Protein AF-A0A2E6BKV5-F1 (afdb_monomer_lite)

pLDDT: mean 78.63, std 10.8, range [45.22, 95.94]

Secondary structure (DSSP, 8-state):
-HHHHHHHHHHHHHHHHHHHHHH-TTTSHHHHHHHHHHHHHHHHHHHHHHHHHHHHHHHHHHHSTTT--HHHHHHHHHHHH----TT-----GGG-

Sequence (96 aa):
MLKFKYTLMLLFLPMAYIIYNFTSSENGLKALFNKKNDYKEQLALQKSLLDKISSTKKNIYLLSPDSLDLDLLSEKTSEVLGKTERNSIVINLKNL

Radius of gyration: 34.74 Å; chains: 1; bounding box: 69×37×92 Å

Foldseek 3Di:
DVVVVVVVVVVVVVVVVVVCQQVPCCRHPVVVVVVVVVVVVVVVVVVVVVVVVVVVVVVVQCVDPVNPPVVVVQVVCCVPVVDDPPPDDDDDPVVD

Structure (mmCIF, N/CA/C/O backbone):
data_AF-A0A2E6BKV5-F1
#
_entry.id   AF-A0A2E6BKV5-F1
#
loop_
_atom_site.group_PDB
_atom_site.id
_atom_site.type_symbol
_atom_site.label_atom_id
_atom_site.label_alt_id
_atom_site.label_comp_id
_atom_site.label_asym_id
_atom_site.label_entity_id
_atom_site.label_seq_id
_atom_site.pdbx_PDB_ins_code
_atom_site.Cartn_x
_atom_site.Cartn_y
_atom_site.Cartn_z
_atom_site.occupancy
_atom_site.B_iso_or_equiv
_atom_site.auth_seq_id
_atom_site.auth_comp_id
_atom_site.auth_asym_id
_atom_site.auth_atom_id
_atom_site.pdbx_PDB_model_num
ATOM 1 N N . MET A 1 1 ? 31.364 -5.706 -53.228 1.00 61.78 1 MET A N 1
ATOM 2 C CA . MET A 1 1 ? 31.123 -6.086 -51.813 1.00 61.78 1 MET A CA 1
ATOM 3 C C . MET A 1 1 ? 31.388 -4.960 -50.811 1.00 61.78 1 MET A C 1
ATOM 5 O O . MET A 1 1 ? 30.591 -4.826 -49.894 1.00 61.78 1 MET A O 1
ATOM 9 N N . LEU A 1 2 ? 32.439 -4.136 -50.969 1.00 64.69 2 LEU A N 1
ATOM 10 C CA . LEU A 1 2 ? 32.735 -3.024 -50.042 1.00 64.69 2 LEU A CA 1
ATOM 11 C C . LEU A 1 2 ? 31.546 -2.056 -49.865 1.00 64.69 2 LEU A C 1
ATOM 13 O O . LEU A 1 2 ? 31.113 -1.818 -48.747 1.00 64.69 2 LEU A O 1
ATOM 17 N N . LYS A 1 3 ? 30.957 -1.578 -50.973 1.00 70.00 3 LYS A N 1
ATOM 18 C CA . LYS A 1 3 ? 29.820 -0.636 -50.958 1.00 70.00 3 LYS A CA 1
ATOM 19 C C . LYS A 1 3 ? 28.603 -1.173 -50.193 1.00 70.00 3 LYS A C 1
ATOM 21 O O . LYS A 1 3 ? 28.018 -0.437 -49.414 1.00 70.00 3 LYS A O 1
ATOM 26 N N . PHE A 1 4 ? 28.301 -2.466 -50.350 1.00 78.00 4 PHE A N 1
ATOM 27 C CA . PHE A 1 4 ? 27.205 -3.141 -49.648 1.00 78.00 4 PHE A CA 1
ATOM 28 C C . PHE A 1 4 ? 27.435 -3.190 -48.131 1.00 78.00 4 PHE A C 1
ATOM 30 O O . PHE A 1 4 ? 26.511 -2.933 -47.363 1.00 78.00 4 PHE A O 1
ATOM 37 N N . LYS A 1 5 ? 28.679 -3.449 -47.696 1.00 76.00 5 LYS A N 1
ATOM 38 C CA . LYS A 1 5 ? 29.053 -3.436 -46.272 1.00 76.00 5 LYS A CA 1
ATOM 39 C C . LYS A 1 5 ? 28.848 -2.057 -45.642 1.00 76.00 5 LYS A C 1
ATOM 41 O O . LYS A 1 5 ? 28.305 -1.984 -44.546 1.00 76.00 5 LYS A O 1
ATOM 46 N N . TYR A 1 6 ? 29.218 -0.977 -46.334 1.00 83.25 6 TYR A N 1
ATOM 47 C CA . TYR A 1 6 ? 29.032 0.381 -45.809 1.00 83.25 6 TYR A CA 1
ATOM 48 C C . TYR A 1 6 ? 27.560 0.791 -45.732 1.00 83.25 6 TYR A C 1
ATOM 50 O O . TYR A 1 6 ? 27.153 1.346 -44.718 1.00 83.25 6 TYR A O 1
ATOM 58 N N . THR A 1 7 ? 26.738 0.462 -46.734 1.00 80.69 7 THR A N 1
ATOM 59 C CA . THR A 1 7 ? 25.281 0.687 -46.652 1.00 80.69 7 THR A CA 1
ATOM 60 C C . THR A 1 7 ? 24.631 -0.119 -45.531 1.00 80.69 7 THR A C 1
ATOM 62 O O . THR A 1 7 ? 23.766 0.400 -44.832 1.00 80.69 7 THR A O 1
ATOM 65 N N . LEU A 1 8 ? 25.073 -1.362 -45.313 1.00 80.12 8 LEU A N 1
ATOM 66 C CA . LEU A 1 8 ? 24.577 -2.193 -44.217 1.00 80.12 8 LEU A CA 1
ATOM 67 C C . LEU A 1 8 ? 24.956 -1.593 -42.854 1.00 80.12 8 LEU A C 1
ATOM 69 O O . LEU A 1 8 ? 24.124 -1.522 -41.956 1.00 80.12 8 LEU A O 1
ATOM 73 N N . MET A 1 9 ? 26.191 -1.107 -42.718 1.00 80.56 9 MET A N 1
ATOM 74 C CA . MET A 1 9 ? 26.677 -0.466 -41.497 1.00 80.56 9 MET A CA 1
ATOM 75 C C . MET A 1 9 ? 25.934 0.847 -41.204 1.00 80.56 9 MET A C 1
ATOM 77 O O . MET A 1 9 ? 25.585 1.104 -40.054 1.00 80.56 9 MET A O 1
ATOM 81 N N . LEU A 1 10 ? 25.619 1.632 -42.241 1.00 82.69 10 LEU A N 1
ATOM 82 C CA . LEU A 1 10 ? 24.850 2.874 -42.123 1.00 82.69 10 LEU A CA 1
ATOM 83 C C . LEU A 1 10 ? 23.401 2.630 -41.664 1.00 82.69 10 LEU A C 1
ATOM 85 O O . LEU A 1 10 ? 22.838 3.458 -40.958 1.00 82.69 10 LEU A O 1
ATOM 89 N N . LEU A 1 11 ? 22.813 1.486 -42.030 1.00 81.56 11 LEU A N 1
ATOM 90 C CA . LEU A 1 11 ? 21.482 1.060 -41.581 1.00 81.56 11 LEU A CA 1
ATOM 91 C C . LEU A 1 11 ? 21.489 0.456 -40.169 1.00 81.56 11 LEU A C 1
ATOM 93 O O . LEU A 1 11 ? 20.537 0.642 -39.414 1.00 81.56 11 LEU A O 1
ATOM 97 N N . PHE A 1 12 ? 22.557 -0.248 -39.789 1.00 85.94 12 PHE A N 1
ATOM 98 C CA . PHE A 1 12 ? 22.662 -0.876 -38.468 1.00 85.94 12 PHE A CA 1
ATOM 99 C C . PHE A 1 12 ? 22.889 0.128 -37.338 1.00 85.94 12 PHE A C 1
ATOM 101 O O . PHE A 1 12 ? 22.396 -0.081 -36.232 1.00 85.94 12 PHE A O 1
ATOM 108 N N . LEU A 1 13 ? 23.610 1.218 -37.601 1.00 84.31 13 LEU A N 1
ATOM 109 C CA . LEU A 1 13 ? 23.951 2.222 -36.594 1.00 84.31 13 LEU A CA 1
ATOM 110 C C . LEU A 1 13 ? 22.723 2.899 -35.942 1.00 84.31 13 LEU A C 1
ATOM 112 O O . LEU A 1 13 ? 22.642 2.896 -34.711 1.00 84.31 13 LEU A O 1
ATOM 116 N N . PRO A 1 14 ? 21.732 3.417 -36.699 1.00 85.88 14 PRO A N 1
ATOM 117 C CA . PRO A 1 14 ? 20.523 3.981 -36.102 1.00 85.88 14 PRO A CA 1
ATOM 118 C C . PRO A 1 14 ? 19.678 2.911 -35.402 1.00 85.88 14 PRO A C 1
ATOM 120 O O . PRO A 1 14 ? 19.116 3.183 -34.345 1.00 85.88 14 PRO A O 1
ATOM 123 N N . MET A 1 15 ? 19.633 1.680 -35.922 1.00 85.31 15 MET A N 1
ATOM 124 C CA . MET A 1 15 ? 18.901 0.589 -35.271 1.00 85.31 15 MET A CA 1
ATOM 125 C C . MET A 1 15 ? 19.516 0.205 -33.923 1.00 85.31 15 MET A C 1
ATOM 127 O O . MET A 1 15 ? 18.801 0.055 -32.936 1.00 85.31 15 MET A O 1
ATOM 131 N N . ALA A 1 16 ? 20.844 0.110 -33.853 1.00 85.06 16 ALA A N 1
ATOM 132 C CA . ALA A 1 16 ? 21.560 -0.142 -32.608 1.00 85.06 16 ALA A CA 1
ATOM 133 C C . ALA A 1 16 ? 21.344 0.992 -31.595 1.00 85.06 16 ALA A C 1
ATOM 135 O O . ALA A 1 16 ? 21.126 0.721 -30.417 1.00 85.06 16 ALA A O 1
ATOM 136 N N . TYR A 1 17 ? 21.332 2.249 -32.050 1.00 83.50 17 TYR A N 1
ATOM 137 C CA . TYR A 1 17 ? 21.042 3.403 -31.197 1.00 83.50 17 TYR A CA 1
ATOM 138 C C . TYR A 1 17 ? 19.610 3.376 -30.641 1.00 83.50 17 TYR A C 1
ATOM 140 O O . TYR A 1 17 ? 19.399 3.634 -29.455 1.00 83.50 17 TYR A O 1
ATOM 148 N N . ILE A 1 18 ? 18.624 3.017 -31.466 1.00 82.56 18 ILE A N 1
ATOM 149 C CA . ILE A 1 18 ? 17.230 2.865 -31.034 1.00 82.56 18 ILE A CA 1
ATOM 150 C C . ILE A 1 18 ? 17.123 1.732 -30.011 1.00 82.56 18 ILE A C 1
ATOM 152 O O . ILE A 1 18 ? 16.607 1.952 -28.918 1.00 82.56 18 ILE A O 1
ATOM 156 N N . ILE A 1 19 ? 17.671 0.548 -30.308 1.00 83.38 19 ILE A N 1
ATOM 157 C CA . ILE A 1 19 ? 17.664 -0.592 -29.379 1.00 83.38 19 ILE A CA 1
ATOM 158 C C . ILE A 1 19 ? 18.331 -0.216 -28.056 1.00 83.38 19 ILE A C 1
ATOM 160 O O . ILE A 1 19 ? 17.779 -0.509 -26.998 1.00 83.38 19 ILE A O 1
ATOM 164 N N . TYR A 1 20 ? 19.482 0.458 -28.095 1.00 82.94 20 TYR A N 1
ATOM 165 C CA . TYR A 1 20 ? 20.187 0.904 -26.897 1.00 82.94 20 TYR A CA 1
ATOM 166 C C . TYR A 1 20 ? 19.307 1.808 -26.031 1.00 82.94 20 TYR A C 1
ATOM 168 O O . TYR A 1 20 ? 19.180 1.562 -24.839 1.00 82.94 20 TYR A O 1
ATOM 176 N N . ASN A 1 21 ? 18.623 2.797 -26.610 1.00 78.94 21 ASN A N 1
ATO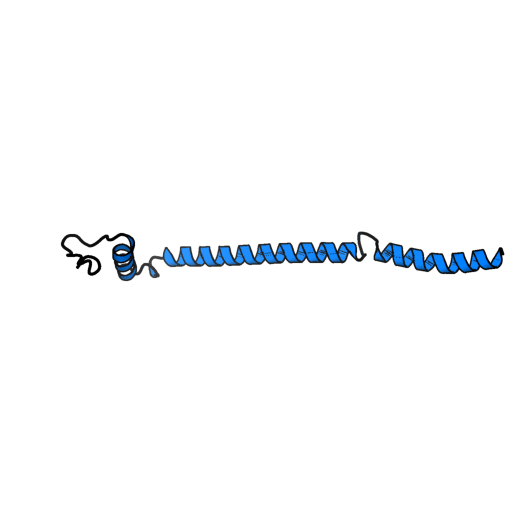M 177 C CA . ASN A 1 21 ? 17.746 3.685 -25.841 1.00 78.94 21 ASN A CA 1
ATOM 178 C C . ASN A 1 21 ? 16.483 2.978 -25.321 1.00 78.94 21 ASN A C 1
ATOM 180 O O . ASN A 1 21 ? 16.061 3.232 -24.196 1.00 78.94 21 ASN A O 1
ATOM 184 N N . PHE A 1 22 ? 15.912 2.046 -26.090 1.00 75.56 22 PHE A N 1
ATOM 185 C CA . PHE A 1 22 ? 14.755 1.251 -25.657 1.00 75.56 22 PHE A CA 1
ATOM 186 C C . PHE A 1 22 ? 15.091 0.255 -24.540 1.00 75.56 22 PHE A C 1
ATOM 188 O O . PHE A 1 22 ? 14.236 -0.050 -23.704 1.00 75.56 22 PHE A O 1
ATOM 195 N N . THR A 1 23 ? 16.319 -0.265 -24.533 1.00 75.06 23 THR A N 1
ATOM 196 C CA . THR A 1 23 ? 16.798 -1.257 -23.557 1.00 75.06 23 THR A CA 1
ATOM 197 C C . THR A 1 23 ? 17.563 -0.630 -22.393 1.00 75.06 23 THR A C 1
ATOM 199 O O . THR A 1 23 ? 17.739 -1.288 -21.367 1.00 75.06 23 THR A O 1
ATOM 202 N N . SER A 1 24 ? 17.980 0.635 -22.520 1.00 71.44 24 SER A N 1
ATOM 203 C CA . SER A 1 24 ? 18.732 1.358 -21.497 1.00 71.44 24 SER A CA 1
ATOM 204 C C . SER A 1 24 ? 17.967 1.388 -20.178 1.00 71.44 24 SER A C 1
ATOM 206 O O . SER A 1 24 ? 16.756 1.606 -20.129 1.00 71.44 24 SER A O 1
ATOM 208 N N . SER A 1 25 ? 18.687 1.151 -19.085 1.00 62.91 25 SER A N 1
ATOM 209 C CA . SER A 1 25 ? 18.088 0.967 -17.764 1.00 62.91 25 SER A CA 1
ATOM 210 C C . SER A 1 25 ? 17.466 2.241 -17.188 1.00 62.91 25 SER A C 1
ATOM 212 O O . SER A 1 25 ? 16.637 2.129 -16.290 1.00 62.91 25 SER A O 1
ATOM 214 N N . GLU A 1 26 ? 17.862 3.422 -17.669 1.00 67.81 26 GLU A N 1
ATOM 215 C CA . GLU A 1 26 ? 17.400 4.707 -17.127 1.00 67.81 26 GLU A CA 1
ATOM 216 C C . GLU A 1 26 ? 16.106 5.197 -17.786 1.00 67.81 26 GLU A C 1
ATOM 218 O O . GLU A 1 26 ? 15.191 5.628 -17.092 1.00 67.81 26 GLU A O 1
ATOM 223 N N . ASN A 1 27 ? 15.999 5.076 -19.115 1.00 66.19 27 ASN A N 1
ATOM 224 C CA . ASN A 1 27 ? 14.887 5.642 -19.897 1.00 66.19 27 ASN A CA 1
ATOM 225 C C . ASN A 1 27 ? 14.138 4.608 -20.753 1.00 66.19 27 ASN A C 1
ATOM 227 O O . ASN A 1 27 ? 13.171 4.946 -21.434 1.00 66.19 27 ASN A O 1
ATOM 231 N N . GLY A 1 28 ? 14.587 3.353 -20.749 1.00 74.88 28 GLY A N 1
ATOM 232 C CA . GLY A 1 28 ? 14.015 2.289 -21.560 1.00 74.88 28 GLY A CA 1
ATOM 233 C C . GLY A 1 28 ? 12.795 1.622 -20.929 1.00 74.88 28 GLY A C 1
ATOM 234 O O . GLY A 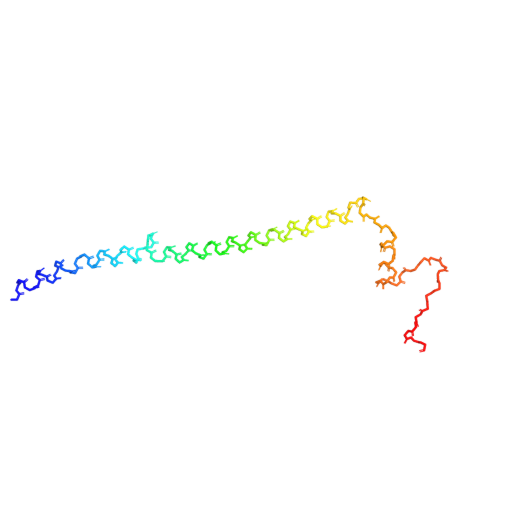1 28 ? 12.322 1.968 -19.844 1.00 74.88 28 GLY A O 1
ATOM 235 N N . LEU A 1 29 ? 12.307 0.576 -21.595 1.00 75.81 29 LEU A N 1
ATOM 236 C CA . LEU A 1 29 ? 11.138 -0.197 -21.158 1.00 75.81 29 LEU A CA 1
ATOM 237 C C . LEU A 1 29 ? 11.304 -0.754 -19.740 1.00 75.81 29 LEU A C 1
ATOM 239 O O . LEU A 1 29 ? 10.348 -0.792 -18.969 1.00 75.81 29 LEU A O 1
ATOM 243 N N . LYS A 1 30 ? 12.528 -1.135 -19.367 1.00 77.94 30 LYS A N 1
ATOM 244 C CA . LYS A 1 30 ? 12.844 -1.627 -18.024 1.00 77.94 30 LYS A CA 1
ATOM 245 C C . LYS A 1 30 ? 12.557 -0.579 -16.941 1.00 77.94 30 LYS A C 1
ATOM 247 O O . LYS A 1 30 ? 11.997 -0.927 -15.906 1.00 77.94 30 LYS A O 1
ATOM 252 N N . ALA A 1 31 ? 12.868 0.693 -17.194 1.00 82.25 31 ALA A N 1
ATOM 253 C CA . ALA A 1 31 ? 12.570 1.785 -16.270 1.00 82.25 31 ALA A CA 1
ATOM 254 C C . ALA A 1 31 ? 11.056 1.976 -16.096 1.00 82.25 31 ALA A C 1
ATOM 256 O O . ALA A 1 31 ? 10.580 2.159 -14.977 1.00 82.25 31 ALA A O 1
ATOM 257 N N . LEU A 1 32 ? 10.284 1.854 -17.183 1.00 82.19 32 LEU A N 1
ATOM 258 C CA . LEU A 1 32 ? 8.819 1.910 -17.128 1.00 82.19 32 LEU A CA 1
ATOM 259 C C . LEU A 1 32 ? 8.229 0.758 -16.307 1.00 82.19 32 LEU A C 1
ATOM 261 O O . LEU A 1 32 ? 7.339 0.985 -15.488 1.00 82.19 32 LEU A O 1
ATOM 265 N N . PHE A 1 33 ? 8.730 -0.466 -16.493 1.00 83.69 33 PHE A N 1
ATOM 266 C CA . PHE A 1 33 ? 8.294 -1.622 -15.706 1.00 83.69 33 PHE A CA 1
ATOM 267 C C . PHE A 1 33 ? 8.624 -1.467 -14.220 1.00 83.69 33 PHE A C 1
ATOM 269 O O . PHE A 1 33 ? 7.749 -1.692 -13.386 1.00 83.69 33 PHE A O 1
ATOM 276 N N . ASN A 1 34 ? 9.841 -1.028 -13.895 1.00 84.38 34 ASN A N 1
ATOM 277 C CA . ASN A 1 34 ? 10.244 -0.777 -12.512 1.00 84.38 34 ASN A CA 1
ATOM 278 C C . ASN A 1 34 ? 9.357 0.293 -11.871 1.00 84.38 34 ASN A C 1
ATOM 280 O O . ASN A 1 34 ? 8.728 0.039 -10.852 1.00 84.38 34 ASN A O 1
ATOM 284 N N . LYS A 1 35 ? 9.178 1.437 -12.538 1.00 87.81 35 LYS A N 1
ATOM 285 C CA . LYS A 1 35 ? 8.355 2.537 -12.024 1.00 87.81 35 LYS A CA 1
ATOM 286 C C . LYS A 1 35 ? 6.887 2.146 -11.839 1.00 87.81 35 LYS A C 1
ATOM 288 O O . LYS A 1 35 ? 6.234 2.608 -10.907 1.00 87.81 35 LYS A O 1
ATOM 293 N N . LYS A 1 36 ? 6.355 1.276 -12.704 1.00 89.50 36 LYS A N 1
ATOM 294 C CA . LYS A 1 36 ? 5.007 0.709 -12.552 1.00 89.50 36 LYS A CA 1
ATOM 295 C C . LYS A 1 36 ? 4.904 -0.182 -11.311 1.00 89.50 36 LYS A C 1
ATOM 297 O O . LYS A 1 36 ? 3.883 -0.132 -10.625 1.00 89.50 36 LYS A O 1
ATOM 302 N N . ASN A 1 37 ? 5.924 -0.993 -11.038 1.00 89.94 37 ASN A N 1
ATOM 303 C CA . ASN A 1 37 ? 5.965 -1.826 -9.838 1.00 89.94 37 ASN A CA 1
ATOM 304 C C . ASN A 1 37 ? 6.081 -0.968 -8.577 1.00 89.94 37 ASN A C 1
ATOM 306 O O . ASN A 1 37 ? 5.250 -1.128 -7.687 1.00 89.94 37 ASN A O 1
ATOM 310 N N . ASP A 1 38 ? 6.995 0.004 -8.558 1.00 92.19 38 ASP A N 1
ATOM 311 C CA . ASP A 1 38 ? 7.159 0.940 -7.439 1.00 92.19 38 ASP A CA 1
ATOM 312 C C . ASP A 1 38 ? 5.840 1.663 -7.133 1.00 92.19 38 ASP A C 1
ATOM 314 O O . ASP A 1 38 ? 5.403 1.744 -5.985 1.00 92.19 38 ASP A O 1
ATOM 318 N N . TYR A 1 39 ? 5.147 2.133 -8.175 1.00 92.94 39 TYR A N 1
ATOM 319 C CA . TYR A 1 39 ? 3.843 2.774 -8.026 1.00 92.94 39 TYR A CA 1
ATOM 320 C C . TYR A 1 39 ? 2.795 1.830 -7.423 1.00 92.94 39 TYR A C 1
ATOM 322 O O . TYR A 1 39 ? 2.025 2.224 -6.548 1.00 92.94 39 TYR A O 1
ATOM 330 N N . LYS A 1 40 ? 2.766 0.565 -7.857 1.00 94.00 40 LYS A N 1
ATOM 331 C CA . LYS A 1 40 ? 1.840 -0.441 -7.323 1.00 94.00 40 LYS A CA 1
ATOM 332 C C . LYS A 1 40 ? 2.111 -0.732 -5.844 1.00 94.00 40 LYS A C 1
ATOM 334 O O . LYS A 1 40 ? 1.160 -0.863 -5.075 1.00 94.00 40 LYS A O 1
ATOM 339 N N . GLU A 1 41 ? 3.377 -0.821 -5.447 1.00 94.25 41 GLU A N 1
ATOM 340 C CA . GLU A 1 41 ? 3.773 -1.017 -4.049 1.00 94.25 41 GLU A CA 1
ATOM 341 C C . GLU A 1 41 ? 3.379 0.179 -3.179 1.00 94.25 41 GLU A C 1
ATOM 343 O O . GLU A 1 41 ? 2.761 -0.001 -2.128 1.00 94.25 41 GLU A O 1
ATOM 348 N N . GLN A 1 42 ? 3.639 1.401 -3.649 1.00 94.50 42 GLN A N 1
ATOM 349 C CA . GLN A 1 42 ? 3.222 2.625 -2.961 1.00 94.50 42 GLN A CA 1
ATOM 350 C C . GLN A 1 42 ? 1.702 2.683 -2.774 1.00 94.50 42 GLN A C 1
ATOM 352 O O . GLN A 1 42 ? 1.224 3.039 -1.697 1.00 94.50 42 GLN A O 1
ATOM 357 N N . LEU A 1 43 ? 0.934 2.275 -3.785 1.00 95.06 43 LEU A N 1
ATOM 358 C CA . LEU A 1 43 ? -0.528 2.261 -3.733 1.00 95.06 43 LEU A CA 1
ATOM 359 C C . LEU A 1 43 ? -1.053 1.211 -2.737 1.00 95.06 43 LEU A C 1
ATOM 361 O O . LEU A 1 43 ? -1.984 1.481 -1.975 1.00 95.06 43 LEU A O 1
ATOM 365 N N . ALA A 1 44 ? -0.424 0.034 -2.679 1.00 94.06 44 ALA A N 1
ATOM 366 C CA . ALA A 1 44 ? -0.740 -0.982 -1.676 1.00 94.06 44 ALA A CA 1
ATOM 367 C C . ALA A 1 44 ? -0.435 -0.494 -0.248 1.00 94.06 44 ALA A C 1
ATOM 369 O O . ALA A 1 44 ? -1.250 -0.680 0.661 1.00 94.06 44 ALA A O 1
ATOM 370 N N . LEU A 1 45 ? 0.702 0.181 -0.057 1.00 95.81 45 LEU A N 1
ATOM 371 C CA . LEU A 1 45 ? 1.091 0.759 1.227 1.00 95.81 45 LEU A CA 1
ATOM 372 C C . LEU A 1 45 ? 0.130 1.876 1.651 1.00 95.81 45 LEU A C 1
ATOM 374 O O . LEU A 1 45 ? -0.321 1.894 2.795 1.00 95.81 45 LEU A O 1
ATOM 378 N N . GLN A 1 46 ? -0.256 2.754 0.723 1.00 95.62 46 GLN A N 1
ATOM 379 C CA . GLN A 1 46 ? -1.242 3.807 0.965 1.00 95.62 46 GLN A CA 1
ATOM 380 C C . GLN A 1 46 ? -2.585 3.226 1.415 1.00 95.62 46 GLN A C 1
ATOM 382 O O . GLN A 1 46 ? -3.160 3.701 2.395 1.00 95.62 46 GLN A O 1
ATOM 387 N N . LYS A 1 47 ? -3.072 2.178 0.742 1.00 95.62 47 LYS A N 1
ATOM 388 C CA . LYS A 1 47 ? -4.318 1.504 1.124 1.00 95.62 47 LYS A CA 1
ATOM 389 C C . LYS A 1 47 ? -4.230 0.917 2.535 1.00 95.62 47 LYS A C 1
ATOM 391 O O . LYS A 1 47 ? -5.112 1.161 3.349 1.00 95.62 47 LYS A O 1
ATOM 396 N N . SER A 1 48 ? -3.134 0.226 2.850 1.00 95.88 48 SER A N 1
ATOM 397 C CA . SER A 1 48 ? -2.889 -0.323 4.191 1.00 95.88 48 SER A CA 1
ATOM 398 C C . SER A 1 48 ? -2.875 0.762 5.276 1.00 95.88 48 SER A C 1
ATOM 400 O O . SER A 1 48 ? -3.452 0.585 6.350 1.00 95.88 48 SER A O 1
ATOM 402 N N . LEU A 1 49 ? -2.257 1.915 5.002 1.00 95.69 49 LEU A N 1
ATOM 403 C CA . LEU A 1 49 ? -2.261 3.047 5.929 1.00 95.69 49 LEU A CA 1
ATOM 404 C C . LEU A 1 49 ? -3.662 3.635 6.117 1.00 95.69 49 LEU A C 1
ATOM 406 O O . LEU A 1 49 ? -4.037 3.929 7.249 1.00 95.69 49 LEU A O 1
ATOM 410 N N . LEU A 1 50 ? -4.448 3.771 5.047 1.00 95.94 50 LEU A N 1
ATOM 411 C CA . LEU A 1 50 ? -5.835 4.235 5.136 1.00 95.94 50 LEU A CA 1
ATOM 412 C C . LEU A 1 50 ? -6.702 3.284 5.966 1.00 95.94 50 LEU A C 1
ATOM 414 O O . LEU A 1 50 ? -7.453 3.744 6.827 1.00 95.94 50 LEU A O 1
ATOM 418 N N . ASP A 1 51 ? -6.547 1.974 5.775 1.00 95.25 51 ASP A N 1
ATOM 419 C CA . ASP A 1 51 ? -7.261 0.963 6.558 1.00 95.25 51 ASP A CA 1
ATOM 420 C C . ASP A 1 51 ? -6.882 1.051 8.046 1.00 95.25 51 ASP A C 1
ATOM 422 O O . ASP A 1 51 ? -7.755 1.037 8.919 1.00 95.25 51 ASP A O 1
ATOM 426 N N . LYS A 1 52 ? -5.590 1.242 8.356 1.00 94.25 52 LYS A N 1
ATOM 427 C CA . LYS A 1 52 ? -5.120 1.473 9.732 1.00 94.25 52 LYS A CA 1
ATOM 428 C C . LYS A 1 52 ? -5.687 2.754 10.331 1.00 94.25 52 LYS A C 1
ATOM 430 O O . LYS A 1 52 ? -6.141 2.730 11.469 1.00 94.25 52 LYS A O 1
ATOM 435 N N . ILE A 1 53 ? -5.690 3.862 9.589 1.00 94.06 53 ILE A N 1
ATOM 436 C CA . ILE A 1 53 ? -6.265 5.134 10.052 1.00 94.06 53 ILE A CA 1
ATOM 437 C C . ILE A 1 53 ? -7.754 4.959 10.349 1.00 94.06 53 ILE A C 1
ATOM 439 O O . ILE A 1 53 ? -8.217 5.385 11.404 1.00 94.06 53 ILE A O 1
ATOM 443 N N . SER A 1 54 ? -8.490 4.299 9.454 1.00 93.94 54 SER A N 1
ATOM 444 C CA . SER A 1 54 ? -9.913 4.005 9.633 1.00 93.94 54 SER A CA 1
ATOM 445 C C . SER A 1 54 ? -10.159 3.165 10.889 1.00 93.94 54 SER A C 1
ATOM 447 O O . SER A 1 54 ? -10.973 3.537 11.736 1.00 93.94 54 SER A O 1
ATOM 449 N N . SER A 1 55 ? -9.393 2.085 11.072 1.00 90.81 55 SER A N 1
ATOM 450 C CA . SER A 1 55 ? -9.495 1.230 12.258 1.00 90.81 55 SER A CA 1
ATOM 451 C C . SER A 1 55 ? -9.164 1.988 13.541 1.00 90.81 55 SER A C 1
ATOM 453 O O . SER A 1 55 ? -9.883 1.867 14.528 1.00 90.81 55 SER A O 1
ATOM 455 N N . THR A 1 56 ? -8.099 2.789 13.545 1.00 89.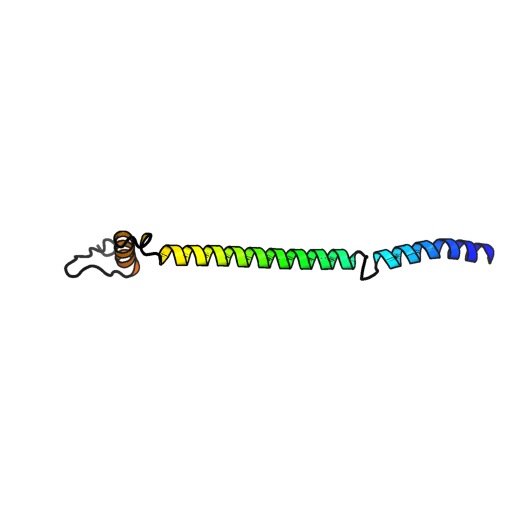00 56 THR A N 1
ATOM 456 C CA . THR A 1 56 ? -7.712 3.592 14.708 1.00 89.00 56 THR A CA 1
ATOM 457 C C . THR A 1 56 ? -8.769 4.642 15.021 1.00 89.00 56 THR A C 1
ATOM 459 O O . THR A 1 56 ? -9.141 4.797 16.177 1.00 89.00 56 THR A O 1
ATOM 462 N N . LYS A 1 57 ? -9.320 5.317 14.006 1.00 87.94 57 LYS A N 1
ATOM 463 C CA . LYS A 1 57 ? -10.413 6.280 14.181 1.00 87.94 57 LYS A CA 1
ATOM 464 C C . LYS A 1 57 ? -11.653 5.614 14.772 1.00 87.94 57 LYS A C 1
ATOM 466 O O . LYS A 1 57 ? -12.263 6.180 15.671 1.00 87.94 57 LYS A O 1
ATOM 471 N N . LYS A 1 58 ? -11.998 4.406 14.314 1.00 83.19 58 LYS A N 1
ATOM 472 C CA . LYS A 1 58 ? -13.083 3.606 14.893 1.00 83.19 58 LYS A CA 1
ATOM 473 C C . LYS A 1 58 ? -12.804 3.259 16.355 1.00 83.19 58 LYS A C 1
ATOM 475 O O . LYS A 1 58 ? -13.689 3.418 17.181 1.00 83.19 58 LYS A O 1
ATOM 480 N N . ASN A 1 59 ? -11.588 2.831 16.683 1.00 79.94 59 ASN A N 1
ATOM 481 C CA . ASN A 1 59 ? -11.217 2.502 18.060 1.00 79.94 59 ASN A CA 1
ATOM 482 C C . ASN A 1 59 ? -11.261 3.735 18.969 1.00 79.94 59 ASN A C 1
ATOM 484 O O . ASN A 1 59 ? -11.806 3.660 20.060 1.00 79.94 59 ASN A O 1
ATOM 488 N N . ILE A 1 60 ? -10.743 4.876 18.509 1.00 80.75 60 ILE A N 1
ATOM 489 C CA . ILE A 1 60 ? -10.831 6.149 19.235 1.00 80.75 60 ILE A CA 1
ATOM 490 C C . ILE A 1 60 ? -12.291 6.540 19.438 1.00 80.75 60 ILE A C 1
ATOM 492 O O . ILE A 1 60 ? -12.652 6.940 20.539 1.00 80.75 60 ILE A O 1
ATOM 496 N N . TYR A 1 61 ? -13.124 6.400 18.400 1.00 78.94 61 TYR A N 1
ATOM 497 C CA . TYR A 1 61 ? -14.553 6.651 18.516 1.00 78.94 61 TYR A CA 1
ATOM 498 C C . TYR A 1 61 ? -15.152 5.764 19.596 1.00 78.94 61 TYR A C 1
ATOM 500 O O . TYR A 1 61 ? -15.669 6.333 20.531 1.00 78.94 61 TYR A O 1
ATOM 508 N N . LEU A 1 62 ? -14.984 4.439 19.550 1.00 73.81 62 LEU A N 1
ATOM 509 C CA . LEU A 1 62 ? -15.520 3.498 20.550 1.00 73.81 62 LEU A CA 1
ATOM 510 C C . LEU A 1 62 ? -15.014 3.728 21.985 1.00 73.81 62 LEU A C 1
ATOM 512 O O . LEU A 1 62 ? -15.660 3.313 22.941 1.00 73.81 62 LEU A O 1
ATOM 516 N N . LEU A 1 63 ? -13.836 4.331 22.140 1.00 72.12 63 LEU A N 1
ATOM 517 C CA . LEU A 1 63 ? -13.262 4.688 23.439 1.00 72.12 63 LEU A CA 1
ATOM 518 C C . LEU A 1 63 ? -13.682 6.089 23.899 1.00 72.12 63 LEU A C 1
ATOM 520 O O . LEU A 1 63 ? -13.365 6.480 25.022 1.00 72.12 63 LEU A O 1
ATOM 524 N N . SER A 1 64 ? -14.349 6.865 23.041 1.00 73.88 64 SER A N 1
ATOM 525 C CA . SER A 1 64 ? -14.808 8.197 23.402 1.00 73.88 64 SER A CA 1
ATOM 526 C C . SER A 1 64 ? -15.985 8.097 24.378 1.00 73.88 64 SER A C 1
ATOM 528 O O . SER A 1 64 ? -16.889 7.283 24.162 1.00 73.88 64 SER A O 1
ATOM 530 N N . PRO A 1 65 ? -15.999 8.921 25.439 1.00 65.69 65 PRO A N 1
ATOM 531 C CA . PRO A 1 65 ? -17.066 8.905 26.438 1.00 65.69 65 PRO A CA 1
ATOM 532 C C . PRO A 1 65 ? -18.447 9.203 25.835 1.00 65.69 65 PRO A C 1
ATOM 534 O O . PRO A 1 65 ? -19.438 8.694 26.341 1.00 65.69 65 PRO A O 1
ATOM 537 N N . ASP A 1 66 ? -18.505 9.931 24.715 1.00 68.19 66 ASP A N 1
ATOM 538 C CA . ASP A 1 66 ? -19.748 10.237 23.992 1.00 68.19 66 ASP A CA 1
ATOM 539 C C . ASP A 1 66 ? -20.297 9.047 23.181 1.00 68.19 66 ASP A C 1
ATOM 541 O O . ASP A 1 66 ? -21.455 9.052 22.773 1.00 68.19 66 ASP A O 1
ATOM 545 N N . SER A 1 67 ? -19.466 8.036 22.907 1.00 64.31 67 SER A N 1
ATOM 546 C CA . SER A 1 67 ? -19.857 6.824 22.167 1.00 64.31 67 SER A CA 1
ATOM 547 C C . SER A 1 67 ? -20.170 5.628 23.063 1.00 64.31 67 SER A C 1
ATOM 549 O O . SER A 1 67 ? -20.631 4.599 22.564 1.00 64.31 67 SER A O 1
ATOM 551 N N . LEU A 1 68 ? -19.831 5.730 24.354 1.00 64.81 68 LEU A N 1
ATOM 552 C CA . LEU A 1 68 ? -19.971 4.646 25.310 1.00 64.81 68 LEU A CA 1
ATOM 553 C C . LEU A 1 68 ? -21.447 4.539 25.692 1.00 64.81 68 LEU A C 1
ATOM 555 O O . LEU A 1 68 ? -21.877 4.994 26.748 1.00 64.81 68 LEU A O 1
ATOM 559 N N . ASP A 1 69 ? -22.222 3.951 24.790 1.00 70.81 69 ASP A N 1
ATOM 560 C CA . ASP A 1 69 ? -23.582 3.530 25.065 1.00 70.81 69 ASP A CA 1
ATOM 561 C C . ASP A 1 69 ? -23.505 2.350 26.042 1.00 70.81 69 ASP A C 1
ATOM 563 O O . ASP A 1 69 ? -23.288 1.194 25.665 1.00 70.81 69 ASP A O 1
ATOM 567 N N . LEU A 1 70 ? -23.555 2.687 27.331 1.00 72.81 70 LEU A N 1
ATOM 568 C CA . LEU A 1 70 ? -23.476 1.738 28.436 1.00 72.81 70 LEU A CA 1
ATOM 569 C C . LEU A 1 70 ? -24.593 0.692 28.357 1.00 72.81 70 LEU A C 1
ATOM 571 O O . LEU A 1 70 ? -24.368 -0.443 28.780 1.00 72.81 70 LEU A O 1
ATOM 575 N N . ASP A 1 71 ? -25.736 1.037 27.762 1.00 70.19 71 ASP A N 1
ATOM 576 C CA . ASP A 1 71 ? -26.853 0.117 27.570 1.00 70.19 71 ASP A CA 1
ATOM 577 C C . ASP A 1 71 ? -26.510 -0.910 26.485 1.00 70.19 71 ASP A C 1
ATOM 579 O O . ASP A 1 71 ? -26.588 -2.117 26.729 1.00 70.19 71 ASP A O 1
ATOM 583 N N . LEU A 1 72 ? -26.005 -0.462 25.330 1.00 72.31 72 LEU A N 1
ATOM 584 C CA . LEU A 1 72 ? -25.542 -1.362 24.266 1.00 72.31 72 LEU A CA 1
ATOM 585 C C . LEU A 1 72 ? -24.356 -2.233 24.721 1.00 72.31 72 LEU A C 1
ATOM 587 O O . LEU A 1 72 ? -24.254 -3.412 24.366 1.00 72.31 72 LEU A O 1
ATOM 591 N N . LEU A 1 73 ? -23.442 -1.668 25.516 1.00 75.19 73 LEU A N 1
ATOM 592 C CA . LEU A 1 73 ? -22.318 -2.403 26.090 1.00 75.19 73 LEU A CA 1
ATOM 593 C C . LEU A 1 73 ? -22.805 -3.470 27.074 1.00 75.19 73 LEU A C 1
ATOM 595 O O . LEU A 1 73 ? -22.312 -4.598 27.031 1.00 75.19 73 LEU A O 1
ATOM 599 N N . SER A 1 74 ? -23.773 -3.141 27.930 1.00 72.81 74 SER A N 1
ATOM 600 C CA . SER A 1 74 ? -24.401 -4.085 28.859 1.00 72.81 74 SER A CA 1
ATOM 601 C C . SER A 1 74 ? -25.085 -5.230 28.105 1.00 72.81 74 SER A C 1
ATOM 603 O O . SER A 1 74 ? -24.820 -6.403 28.384 1.00 72.81 74 SER A O 1
ATOM 605 N N . GLU A 1 75 ? -25.854 -4.909 27.061 1.00 69.62 75 GLU A N 1
ATOM 606 C CA . GLU A 1 75 ? -26.526 -5.889 26.204 1.00 69.62 75 GLU A CA 1
ATOM 607 C C . GLU A 1 75 ? -25.523 -6.851 25.549 1.00 69.62 75 GLU A C 1
ATOM 609 O O . GLU A 1 75 ? -25.650 -8.072 25.668 1.00 69.62 75 GLU A O 1
ATOM 614 N N . LYS A 1 76 ? -24.460 -6.321 24.930 1.00 73.69 76 LYS A N 1
ATOM 615 C CA . LYS A 1 76 ? -23.424 -7.144 24.283 1.00 73.69 76 LYS A CA 1
ATOM 616 C C . LYS A 1 76 ? -22.604 -7.960 25.275 1.00 73.69 76 LYS A C 1
ATOM 618 O O . LYS A 1 76 ? -22.197 -9.078 24.961 1.00 73.69 76 LYS A O 1
ATOM 623 N N . THR A 1 77 ? -22.368 -7.437 26.475 1.00 77.44 77 THR A N 1
ATOM 624 C CA . THR A 1 77 ? -21.690 -8.169 27.555 1.00 77.44 77 THR A CA 1
ATOM 625 C C . THR A 1 77 ? -22.550 -9.348 28.019 1.00 77.44 77 THR A C 1
ATOM 627 O O . THR A 1 77 ? -22.028 -10.448 28.205 1.00 77.44 77 THR A O 1
ATOM 630 N N . SER A 1 78 ? -23.866 -9.161 28.131 1.00 77.25 78 SER A N 1
ATOM 631 C CA . SER A 1 78 ? -24.810 -10.237 28.449 1.00 77.25 78 SER A CA 1
ATOM 632 C C . SER A 1 78 ? -24.881 -11.288 27.336 1.00 77.25 78 SER A C 1
ATOM 634 O O . SER A 1 78 ? -24.776 -12.481 27.611 1.00 77.25 78 SER A O 1
ATOM 636 N N . GLU A 1 79 ? -24.944 -10.861 26.071 1.00 72.94 79 GLU A N 1
ATOM 637 C CA . GLU A 1 79 ? -25.008 -11.754 24.905 1.00 72.94 79 GLU A CA 1
ATOM 638 C C . GLU A 1 79 ? -23.730 -12.593 24.722 1.00 72.94 79 GLU A C 1
ATOM 640 O O . GLU A 1 79 ? -23.800 -13.803 24.510 1.00 72.94 79 GLU A O 1
ATOM 645 N N . VAL A 1 80 ? -22.551 -11.965 24.805 1.00 74.56 80 VAL A N 1
ATOM 646 C CA . VAL A 1 80 ? -21.267 -12.611 24.477 1.00 74.56 80 VAL A CA 1
ATOM 647 C C . VAL A 1 80 ? -20.657 -13.325 25.678 1.00 74.56 80 VAL A C 1
ATOM 649 O O . VAL A 1 80 ? -20.104 -14.415 25.536 1.00 74.56 80 VAL A O 1
ATOM 652 N N . LEU A 1 81 ? -20.713 -12.710 26.861 1.00 76.56 81 LEU A N 1
ATOM 653 C 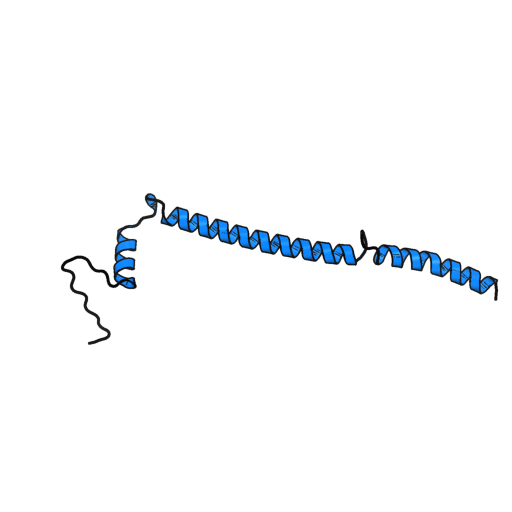CA . LEU A 1 81 ? -20.057 -13.234 28.062 1.00 76.56 81 LEU A CA 1
ATOM 654 C C . LEU A 1 81 ? -21.027 -13.988 28.976 1.00 76.56 81 LEU A C 1
ATOM 656 O O . LEU A 1 81 ? -20.584 -14.530 29.990 1.00 76.56 81 LEU A O 1
ATOM 660 N N . GLY A 1 82 ? -22.330 -14.000 28.665 1.00 69.38 82 GLY A N 1
ATOM 661 C CA . GLY A 1 8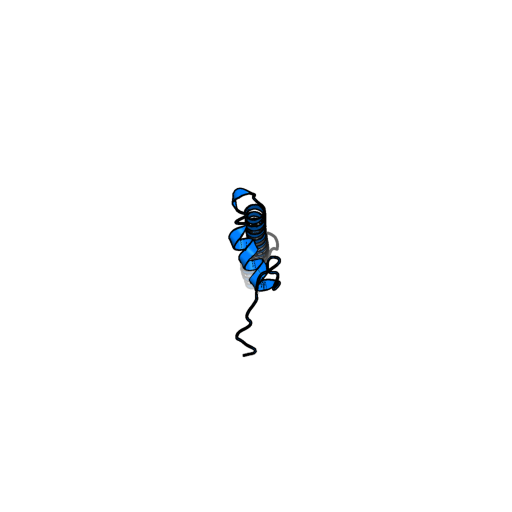2 ? -23.358 -14.572 29.538 1.00 69.38 82 GLY A CA 1
ATOM 662 C C . GLY A 1 82 ? -23.415 -13.888 30.906 1.00 69.38 82 GLY A C 1
ATOM 663 O O . GLY A 1 82 ? -23.898 -14.477 31.873 1.00 69.38 82 GLY A O 1
ATOM 664 N N . LYS A 1 83 ? -22.845 -12.680 31.023 1.00 69.81 83 LYS A N 1
ATOM 665 C CA . LYS A 1 83 ? -22.765 -11.936 32.277 1.00 69.81 83 LYS A CA 1
ATOM 666 C C . LYS A 1 83 ? -23.999 -11.066 32.421 1.00 69.81 83 LYS A C 1
ATOM 668 O O . LYS A 1 83 ? -24.204 -10.114 31.683 1.00 69.81 83 LYS A O 1
ATOM 673 N N . THR A 1 84 ? -24.780 -11.419 33.417 1.00 70.50 84 THR A N 1
ATOM 674 C CA . THR A 1 84 ? -26.063 -10.833 33.780 1.00 70.50 84 THR A CA 1
ATOM 675 C C . THR A 1 84 ? -25.891 -10.093 35.111 1.00 70.50 84 THR A C 1
ATOM 677 O O . THR A 1 84 ? -24.991 -10.412 35.898 1.00 70.50 84 THR A O 1
ATOM 680 N N . GLU A 1 85 ? -26.732 -9.096 35.379 1.00 72.25 85 GLU A N 1
ATOM 681 C CA . GLU A 1 85 ? -26.739 -8.411 36.672 1.00 72.25 85 GLU A CA 1
ATOM 682 C C . GLU A 1 85 ? -27.067 -9.374 37.827 1.00 72.25 85 GLU A C 1
ATOM 684 O O . GLU A 1 85 ? -27.773 -10.379 37.665 1.00 72.25 85 GLU A O 1
ATOM 689 N N . ARG A 1 86 ? -26.570 -9.073 39.035 1.00 66.69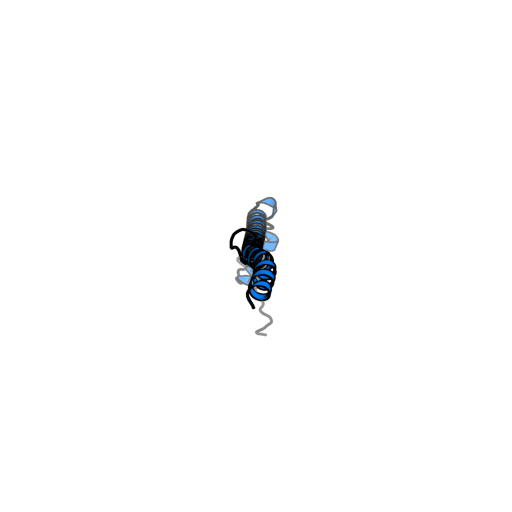 86 ARG A N 1
ATOM 690 C CA . ARG A 1 86 ? -26.930 -9.849 40.233 1.00 66.69 86 ARG A CA 1
ATOM 691 C C . ARG A 1 86 ? -28.457 -9.864 40.381 1.00 66.69 86 ARG A C 1
ATOM 693 O O . ARG A 1 86 ? -29.072 -8.808 40.361 1.00 66.69 86 ARG A O 1
ATOM 700 N N . ASN A 1 87 ? -29.026 -11.058 40.564 1.00 68.88 87 ASN A N 1
ATOM 701 C CA . ASN A 1 87 ? -30.467 -11.361 40.610 1.00 68.88 87 ASN A CA 1
ATOM 702 C C . ASN A 1 87 ? -31.217 -11.430 39.263 1.00 68.88 87 ASN A C 1
ATOM 704 O O . ASN A 1 87 ? -32.446 -11.476 39.279 1.00 68.88 87 ASN A O 1
ATOM 708 N N . SER A 1 88 ? -30.542 -11.522 38.111 1.00 69.62 88 SER A N 1
ATOM 709 C CA . SER A 1 88 ? -31.256 -11.850 36.860 1.00 69.62 88 SER A CA 1
ATOM 710 C C . SER A 1 88 ? -31.448 -13.360 36.687 1.00 69.62 88 SER A C 1
ATOM 712 O O . SER A 1 88 ? -30.590 -14.158 37.065 1.00 69.62 88 SER A O 1
ATOM 714 N N . ILE A 1 89 ? -32.560 -13.754 36.064 1.00 64.44 89 ILE A N 1
ATOM 715 C CA . ILE A 1 89 ? -32.834 -15.140 35.666 1.00 64.44 89 ILE A CA 1
ATOM 716 C C . ILE A 1 89 ? -32.577 -15.254 34.162 1.00 64.44 89 ILE A C 1
ATOM 718 O O . ILE A 1 89 ? -33.263 -14.617 33.368 1.00 64.44 89 ILE A O 1
ATOM 722 N N . VAL A 1 90 ? -31.599 -16.071 33.765 1.00 67.81 90 VAL A N 1
ATOM 723 C CA . VAL A 1 90 ? -31.322 -16.364 32.350 1.00 67.81 90 VAL A CA 1
ATOM 724 C C . VAL A 1 90 ? -32.027 -17.655 31.965 1.00 67.81 90 VAL A C 1
ATOM 726 O O . VAL A 1 90 ? -31.699 -18.725 32.473 1.00 67.81 90 VAL A O 1
ATOM 729 N N . ILE A 1 91 ? -32.988 -17.560 31.048 1.00 66.00 91 ILE A N 1
ATOM 730 C CA . ILE A 1 91 ? -33.704 -18.716 30.503 1.00 66.00 91 ILE A CA 1
ATOM 731 C C . ILE A 1 91 ? -33.072 -19.076 29.156 1.00 66.00 91 ILE A C 1
ATOM 733 O O . ILE A 1 91 ? -33.240 -18.362 28.170 1.00 66.00 91 ILE A O 1
ATOM 737 N N . ASN A 1 92 ? -32.334 -20.187 29.105 1.00 67.88 92 ASN A N 1
ATOM 738 C CA . ASN A 1 92 ? -31.775 -20.701 27.856 1.00 67.88 92 ASN A CA 1
ATOM 739 C C . ASN A 1 92 ? -32.777 -21.638 27.169 1.00 67.88 92 ASN A C 1
ATOM 741 O O . ASN A 1 92 ? -32.895 -22.809 27.523 1.00 67.88 92 ASN A O 1
ATOM 745 N N . LEU A 1 93 ? -33.465 -21.118 26.154 1.00 71.19 93 LEU A N 1
ATOM 746 C CA . LEU A 1 93 ? -34.493 -21.836 25.394 1.00 71.19 93 LEU A CA 1
ATOM 747 C C . LEU A 1 93 ? -33.946 -22.970 24.502 1.00 71.19 93 LEU A C 1
ATOM 749 O O . LEU A 1 93 ? -34.738 -23.726 23.955 1.00 71.19 93 LEU A O 1
ATOM 753 N N . LYS A 1 94 ? -32.620 -23.111 24.328 1.00 64.12 94 LYS A N 1
ATOM 754 C CA . LYS A 1 94 ? -32.027 -24.205 23.525 1.00 64.12 94 LYS A CA 1
ATOM 755 C C . LYS A 1 94 ? -31.906 -25.540 24.269 1.00 64.12 94 LYS A C 1
ATOM 757 O O . LYS A 1 94 ? -31.662 -26.547 23.618 1.00 64.12 94 LYS A O 1
ATOM 762 N N . ASN A 1 95 ? -32.046 -25.537 25.594 1.00 51.28 95 ASN A N 1
ATOM 763 C CA . ASN A 1 95 ? -32.010 -26.736 26.442 1.00 51.28 95 ASN A CA 1
ATOM 764 C C . ASN A 1 95 ? -33.386 -27.050 27.069 1.00 51.28 95 ASN A C 1
ATOM 766 O O . ASN A 1 95 ? -33.439 -27.746 28.084 1.00 51.28 95 ASN A O 1
ATOM 770 N N . LEU A 1 96 ? -34.470 -26.510 26.498 1.00 45.22 96 LEU A N 1
ATOM 771 C CA . LEU A 1 96 ? -35.850 -26.879 26.827 1.00 45.22 96 LEU A CA 1
ATOM 772 C C . LEU A 1 96 ? -36.358 -27.983 25.898 1.00 45.22 96 LEU A C 1
ATOM 774 O O . LEU A 1 96 ? -36.067 -27.899 24.684 1.00 45.22 96 LEU A O 1
#